Protein AF-A0A9X2HY09-F1 (afdb_monomer)

Sequence (134 aa):
MSLTPAETQYRDVQRQLLARFIQAAQQQPPFIDDDCDAESLHYLKQLESLPQLTGTEYAETGQWVVCRTIAAYAHLVPLLPRDLLWHFGGDCLHYMPDEEIDKFQRLDERLHEAIGNGQDFNYEQERAKILGLH

pLDDT: mean 95.59, std 5.34, range [58.59, 98.69]

Mean predicted aligned error: 3.05 Å

Radius of gyration: 15.89 Å; Cα contacts (8 Å, |Δi|>4): 110; chains: 1; bounding box: 38×33×44 Å

Secondary structure (DSSP, 8-state):
-PPPHHHHHHHHHHHHHHHHHHHHHHTSTTTTSTT--HHHHHHHHHHHHGGG--HHHHHHHHHHHHHHHHHH-GGGGGGS-HHHHHHH-GGGGGGS-HHHHHHHHHHHHHHHHHHHHT----HHHHHHHHHT--

Foldseek 3Di:
DDDDPLVVLLVVVLVVLLVQLLVVLCPDPPNVPPCRDPVRVVLSVLSVCLVVDDDPSNLVSLQVSLVCCVVPVVVSVVSRDLVSLVVSDDVSCVVDDPLRVVLVVVLVVVSVVCVVVVHDDDSVVSNCVSVVPD

Solvent-accessible surface area (backbone atoms only — not comparable to full-atom values): 7734 Å² total; per-residue (Å²): 136,81,77,52,75,48,59,46,47,49,52,52,52,53,51,52,53,50,52,52,34,50,58,54,50,49,71,31,86,56,64,59,44,96,79,49,49,73,68,59,52,48,53,50,53,54,58,67,44,46,89,78,46,58,73,67,61,27,43,54,52,46,28,53,46,56,46,44,38,54,76,75,36,57,85,49,45,89,62,50,61,67,65,55,32,63,71,43,25,75,79,29,45,78,78,49,55,69,77,53,49,56,41,52,50,54,52,49,52,52,51,51,52,25,62,76,69,72,46,93,56,61,52,70,62,52,48,28,64,65,72,67,62,125

InterPro domains:
  IPR048156 PA2817-like [NF041512] (8-132)
  IPR048156 PA2817-like [PF28053] (10-131)

Structure (mmCIF, N/CA/C/O backbone):
data_AF-A0A9X2HY09-F1
#
_entry.id   AF-A0A9X2HY09-F1
#
loop_
_atom_site.group_PDB
_atom_site.id
_atom_site.type_symbol
_atom_site.label_atom_id
_atom_site.label_alt_id
_atom_site.label_comp_id
_atom_site.label_asym_id
_atom_site.label_entity_id
_atom_site.label_seq_id
_atom_site.pdbx_PDB_ins_code
_atom_site.Cartn_x
_atom_site.Cartn_y
_atom_site.Cartn_z
_atom_site.occupancy
_atom_site.B_iso_or_equiv
_atom_site.auth_seq_id
_atom_site.auth_comp_id
_atom_site.auth_asym_id
_atom_site.auth_atom_id
_atom_site.pdbx_PDB_model_num
ATOM 1 N N . MET A 1 1 ? -0.135 17.718 17.380 1.00 59.22 1 MET A N 1
ATOM 2 C CA . MET A 1 1 ? -0.750 16.627 18.166 1.00 59.22 1 MET A CA 1
ATOM 3 C C . MET A 1 1 ? 0.051 15.370 17.897 1.00 59.22 1 MET A C 1
ATOM 5 O O . MET A 1 1 ? 0.424 15.157 16.750 1.00 59.22 1 MET A O 1
ATOM 9 N N . SER A 1 2 ? 0.392 14.613 18.936 1.00 79.38 2 SER A N 1
ATOM 10 C CA . SER A 1 2 ? 1.018 13.295 18.776 1.00 79.38 2 SER A CA 1
ATOM 11 C C . SER A 1 2 ? -0.052 12.279 18.391 1.00 79.38 2 SER A C 1
ATOM 13 O O . SER A 1 2 ? -1.193 12.426 18.821 1.00 79.38 2 SER A O 1
ATOM 15 N N . LEU A 1 3 ? 0.310 11.275 17.593 1.00 85.62 3 LEU A N 1
ATOM 16 C CA . LEU A 1 3 ? -0.600 10.180 17.263 1.00 85.62 3 LEU A CA 1
ATOM 17 C C . LEU A 1 3 ? -0.943 9.366 18.507 1.00 85.62 3 LEU A C 1
ATOM 19 O O . LEU A 1 3 ? -0.097 9.155 19.381 1.00 85.62 3 LEU A O 1
ATOM 23 N N . THR A 1 4 ? -2.160 8.851 18.538 1.00 91.31 4 THR A N 1
ATOM 24 C CA . THR A 1 4 ? -2.576 7.796 19.457 1.00 91.31 4 THR A CA 1
ATOM 25 C C . THR A 1 4 ? -1.849 6.476 19.149 1.00 91.31 4 THR A C 1
ATOM 27 O O . THR A 1 4 ? -1.316 6.283 18.046 1.00 91.31 4 THR A O 1
ATOM 30 N N . PRO A 1 5 ? -1.828 5.521 20.097 1.00 91.88 5 PRO A N 1
ATOM 31 C CA . PRO A 1 5 ? -1.299 4.182 19.840 1.00 91.88 5 PRO A CA 1
ATOM 32 C C . PRO A 1 5 ? -1.982 3.481 18.656 1.00 91.88 5 PRO A C 1
ATOM 34 O O . PRO A 1 5 ? -1.307 2.821 17.870 1.00 91.88 5 PRO A O 1
ATOM 37 N N . ALA A 1 6 ? -3.295 3.665 18.489 1.00 92.62 6 ALA A N 1
ATOM 38 C CA . ALA A 1 6 ? -4.065 3.063 17.403 1.00 92.62 6 ALA A CA 1
ATOM 39 C C . ALA A 1 6 ? -3.688 3.649 16.027 1.00 92.62 6 ALA A C 1
ATOM 41 O O . ALA A 1 6 ? -3.436 2.901 15.082 1.00 92.62 6 ALA A O 1
ATOM 42 N N . GLU A 1 7 ? -3.549 4.975 15.924 1.00 93.19 7 GLU A N 1
ATOM 43 C CA . GLU A 1 7 ? -3.072 5.636 14.697 1.00 93.19 7 GLU A CA 1
ATOM 44 C C . GLU A 1 7 ? -1.625 5.253 14.357 1.00 93.19 7 GLU A C 1
ATOM 46 O O . GLU A 1 7 ? -1.262 5.142 13.184 1.00 93.19 7 GLU A O 1
ATOM 51 N N . THR A 1 8 ? -0.795 5.040 15.382 1.00 94.44 8 THR A N 1
ATOM 52 C CA . THR A 1 8 ? 0.587 4.576 15.210 1.00 94.44 8 THR A CA 1
ATOM 53 C C . THR A 1 8 ? 0.608 3.162 14.629 1.00 94.44 8 THR A C 1
ATOM 55 O O . THR A 1 8 ? 1.272 2.942 13.621 1.00 94.44 8 THR A O 1
ATOM 58 N N . GLN A 1 9 ? -0.190 2.238 15.177 1.00 95.19 9 GLN A N 1
ATOM 59 C CA . GLN A 1 9 ? -0.320 0.882 14.631 1.00 95.19 9 GLN A CA 1
ATOM 60 C C . GLN A 1 9 ? -0.820 0.883 13.181 1.00 95.19 9 GLN A C 1
ATOM 62 O O . GLN A 1 9 ? -0.233 0.198 12.345 1.00 95.19 9 GLN A O 1
ATOM 67 N N . TYR A 1 10 ? -1.857 1.669 12.858 1.00 96.06 10 TYR A N 1
ATOM 68 C CA . TYR A 1 10 ? -2.336 1.813 11.478 1.00 96.06 10 TYR A CA 1
ATOM 69 C C . TYR A 1 10 ? -1.197 2.227 10.541 1.00 96.06 10 TYR A C 1
ATOM 71 O O . TYR A 1 10 ? -0.931 1.559 9.542 1.00 96.06 10 TYR A O 1
ATOM 79 N N . ARG A 1 11 ? -0.476 3.298 10.893 1.00 95.12 11 ARG A N 1
ATOM 80 C CA . ARG A 1 11 ? 0.648 3.805 10.099 1.00 95.12 11 ARG A CA 1
ATOM 81 C C . ARG A 1 11 ? 1.749 2.760 9.923 1.00 95.12 11 ARG A C 1
ATOM 83 O O . ARG A 1 11 ? 2.299 2.639 8.829 1.00 95.12 11 ARG A O 1
ATOM 90 N N . ASP A 1 12 ? 2.087 2.035 10.981 1.00 96.62 12 ASP A N 1
ATOM 91 C CA . ASP A 1 12 ? 3.149 1.034 10.943 1.00 96.62 12 ASP A CA 1
ATOM 92 C C . ASP A 1 12 ? 2.775 -0.149 10.047 1.00 96.62 12 ASP A C 1
ATOM 94 O O . ASP A 1 12 ? 3.620 -0.610 9.278 1.00 96.62 12 ASP A O 1
ATOM 98 N N . VAL A 1 13 ? 1.508 -0.575 10.045 1.00 97.38 13 VAL A N 1
ATOM 99 C CA . VAL A 1 13 ? 1.017 -1.593 9.104 1.00 97.38 13 VAL A CA 1
ATOM 100 C C . VAL A 1 13 ? 1.154 -1.121 7.659 1.00 97.38 13 VAL A C 1
ATOM 102 O O . VAL A 1 13 ? 1.717 -1.847 6.840 1.00 97.38 13 VAL A O 1
ATOM 105 N N . GLN A 1 14 ? 0.727 0.104 7.337 1.00 97.69 14 GLN A N 1
ATOM 106 C CA . GLN A 1 14 ? 0.836 0.615 5.963 1.00 97.69 14 GLN A CA 1
ATOM 107 C C . GLN A 1 14 ? 2.291 0.716 5.494 1.00 97.69 14 GLN A C 1
ATOM 109 O O . GLN A 1 14 ? 2.615 0.322 4.374 1.00 97.69 14 GLN A O 1
ATOM 114 N 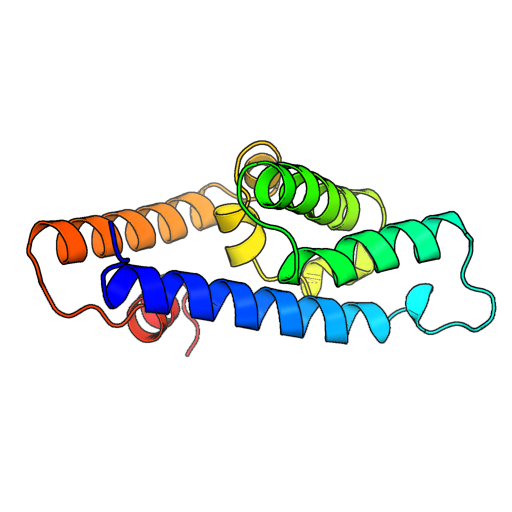N . ARG A 1 15 ? 3.203 1.143 6.375 1.00 97.56 15 ARG A N 1
ATOM 115 C CA . ARG A 1 15 ? 4.646 1.159 6.088 1.00 97.56 15 ARG A CA 1
ATOM 116 C C . ARG A 1 15 ? 5.209 -0.234 5.830 1.00 97.56 15 ARG A C 1
ATOM 118 O O . ARG A 1 15 ? 6.003 -0.402 4.907 1.00 97.56 15 ARG A O 1
ATOM 125 N N . GLN A 1 16 ? 4.810 -1.228 6.620 1.00 98.25 16 GLN A N 1
ATOM 126 C CA . GLN A 1 16 ? 5.246 -2.610 6.416 1.00 98.25 16 GLN A CA 1
ATOM 127 C C . GLN A 1 16 ? 4.729 -3.177 5.089 1.00 98.25 16 GLN A C 1
ATOM 129 O O . GLN A 1 16 ? 5.483 -3.837 4.374 1.00 98.25 16 GLN A O 1
ATOM 134 N N . LEU A 1 17 ? 3.467 -2.915 4.744 1.00 98.38 17 LEU A N 1
ATOM 135 C CA . LEU A 1 17 ? 2.870 -3.346 3.478 1.00 98.38 17 LEU A CA 1
ATOM 136 C C . LEU A 1 17 ? 3.558 -2.690 2.279 1.00 98.38 17 LEU A C 1
ATOM 138 O O . LEU A 1 17 ? 3.919 -3.389 1.334 1.00 98.38 17 LEU A O 1
ATOM 142 N N . LEU A 1 18 ? 3.819 -1.383 2.355 1.00 98.62 18 LEU A N 1
ATOM 143 C CA . LEU A 1 18 ? 4.571 -0.654 1.338 1.00 98.62 18 LEU A CA 1
ATOM 144 C C . LEU A 1 18 ? 5.987 -1.222 1.168 1.00 98.62 18 LEU A C 1
ATOM 146 O O . LEU A 1 18 ? 6.392 -1.517 0.049 1.00 98.62 18 LEU A O 1
ATOM 150 N N . ALA A 1 19 ? 6.722 -1.443 2.261 1.00 98.56 19 ALA A N 1
ATOM 151 C CA . ALA A 1 19 ? 8.074 -2.001 2.203 1.00 98.56 19 ALA A CA 1
ATOM 152 C C . ALA A 1 19 ? 8.105 -3.401 1.566 1.00 98.56 19 ALA A C 1
ATOM 154 O O . ALA A 1 19 ? 8.968 -3.683 0.735 1.00 98.56 19 ALA A O 1
ATOM 155 N N . ARG A 1 20 ? 7.144 -4.268 1.914 1.00 98.56 20 ARG A N 1
ATOM 156 C CA . ARG A 1 20 ? 7.007 -5.599 1.300 1.00 98.56 20 ARG A CA 1
ATOM 157 C C . ARG A 1 20 ? 6.676 -5.505 -0.185 1.00 98.56 20 ARG A C 1
ATOM 159 O O . ARG A 1 20 ? 7.236 -6.262 -0.971 1.00 98.56 20 ARG A O 1
ATOM 166 N N . PHE A 1 21 ? 5.799 -4.581 -0.570 1.00 98.69 21 PHE A N 1
ATOM 167 C CA . PHE A 1 21 ? 5.449 -4.370 -1.970 1.00 98.69 21 PHE A CA 1
ATOM 168 C C . PHE A 1 21 ? 6.646 -3.868 -2.790 1.00 98.69 21 PHE A C 1
ATOM 170 O O . PHE A 1 21 ? 6.907 -4.419 -3.855 1.00 98.69 21 PHE A O 1
ATOM 177 N N . ILE A 1 22 ? 7.419 -2.905 -2.270 1.00 98.62 22 ILE A N 1
ATOM 178 C CA . ILE A 1 22 ? 8.663 -2.425 -2.899 1.00 98.62 22 ILE A CA 1
ATOM 179 C C . ILE A 1 22 ? 9.617 -3.600 -3.144 1.00 98.62 22 ILE A C 1
ATOM 181 O O . ILE A 1 22 ? 10.058 -3.812 -4.272 1.00 98.62 22 ILE A O 1
ATOM 185 N N . GLN A 1 23 ? 9.886 -4.403 -2.109 1.00 98.56 23 GLN A N 1
ATOM 186 C CA . GLN A 1 23 ? 10.766 -5.570 -2.220 1.00 98.56 23 GLN A CA 1
ATOM 187 C C . GLN A 1 23 ? 10.256 -6.581 -3.248 1.00 98.56 23 GLN A C 1
ATOM 189 O O . GLN A 1 23 ? 11.039 -7.103 -4.033 1.00 98.56 23 GLN A O 1
ATOM 194 N N . ALA A 1 24 ? 8.951 -6.856 -3.264 1.00 98.38 24 ALA A N 1
ATOM 195 C CA . ALA A 1 24 ? 8.363 -7.780 -4.224 1.00 98.38 24 ALA A CA 1
ATOM 196 C C . ALA A 1 24 ? 8.483 -7.251 -5.661 1.00 98.38 24 ALA A C 1
ATOM 198 O O . ALA A 1 24 ? 8.885 -8.005 -6.544 1.00 98.38 24 ALA A O 1
ATOM 199 N N . ALA A 1 25 ? 8.201 -5.964 -5.886 1.00 98.19 25 ALA A N 1
ATOM 200 C CA . ALA A 1 25 ? 8.294 -5.324 -7.195 1.00 98.19 25 ALA A CA 1
ATOM 201 C C . ALA A 1 25 ? 9.725 -5.342 -7.751 1.00 98.19 25 ALA A C 1
ATOM 203 O O . ALA A 1 25 ? 9.911 -5.684 -8.914 1.00 98.19 25 ALA A O 1
ATOM 204 N N . GLN A 1 26 ? 10.737 -5.079 -6.916 1.00 98.00 26 GLN A N 1
ATOM 205 C CA . GLN A 1 26 ? 12.155 -5.161 -7.301 1.00 98.00 26 GLN A CA 1
ATOM 206 C C . GLN A 1 26 ? 12.566 -6.543 -7.836 1.00 98.00 26 GLN A C 1
ATOM 208 O O . GLN A 1 26 ? 13.550 -6.652 -8.558 1.00 98.00 26 GLN A O 1
ATOM 213 N N . GLN A 1 27 ? 11.846 -7.605 -7.463 1.00 97.88 27 GLN A N 1
ATOM 214 C CA . GLN A 1 27 ? 12.131 -8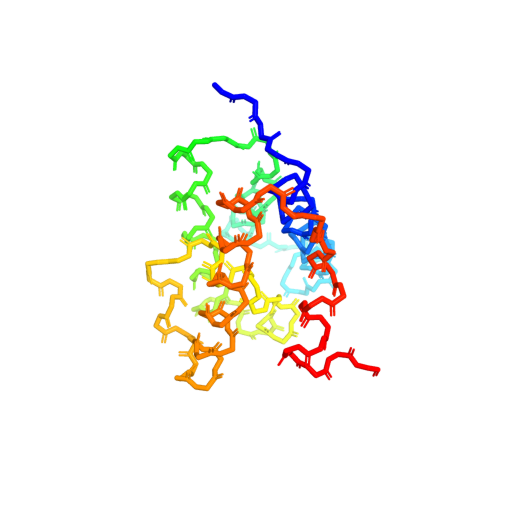.976 -7.892 1.00 97.88 27 GLN A CA 1
ATOM 215 C C . GLN A 1 27 ? 11.319 -9.412 -9.122 1.00 97.88 27 GLN A C 1
ATOM 217 O O . GLN A 1 27 ? 11.346 -10.589 -9.479 1.00 97.88 27 GLN A O 1
ATOM 222 N N . GLN A 1 28 ? 10.560 -8.509 -9.748 1.00 97.75 28 GLN A N 1
ATOM 223 C CA . GLN A 1 28 ? 9.769 -8.804 -10.944 1.00 97.75 28 GLN A CA 1
ATOM 224 C C . GLN A 1 28 ? 10.367 -8.119 -12.178 1.00 97.75 28 GLN A C 1
ATOM 226 O O . GLN A 1 28 ? 10.836 -6.987 -12.071 1.00 97.75 28 GLN A O 1
ATOM 231 N N . PRO A 1 29 ? 10.313 -8.745 -13.365 1.00 95.06 29 PRO A N 1
ATOM 232 C CA . PRO A 1 29 ? 10.562 -8.052 -14.626 1.00 95.06 29 PRO A CA 1
ATOM 233 C C . PRO A 1 29 ? 9.604 -6.863 -14.813 1.00 95.06 29 PRO A C 1
ATOM 235 O O . PRO A 1 29 ? 8.430 -6.986 -14.464 1.00 95.06 29 PRO A O 1
ATOM 238 N N . PRO A 1 30 ? 10.045 -5.732 -15.387 1.00 96.12 30 PRO A N 1
ATOM 239 C CA . PRO A 1 30 ? 11.394 -5.490 -15.909 1.00 96.12 30 PRO A CA 1
ATOM 240 C C . PRO A 1 30 ? 12.409 -5.041 -14.837 1.00 96.12 30 PRO A C 1
ATOM 242 O O . PRO A 1 30 ? 13.565 -4.800 -15.144 1.00 96.12 30 PRO A O 1
ATOM 245 N N . PHE A 1 31 ? 12.009 -4.883 -13.574 1.00 96.94 31 PHE A N 1
ATOM 246 C CA . PHE A 1 31 ? 12.817 -4.240 -12.525 1.00 96.94 31 PHE A CA 1
ATOM 247 C C . PHE A 1 31 ? 14.044 -5.031 -12.077 1.00 96.94 31 PHE A C 1
ATOM 249 O O . PHE A 1 31 ? 15.012 -4.434 -11.611 1.00 96.94 31 PHE A O 1
ATOM 256 N N . ILE A 1 32 ? 13.991 -6.356 -12.200 1.00 96.75 32 ILE A N 1
ATOM 257 C CA . ILE A 1 32 ? 15.116 -7.241 -11.889 1.00 96.75 32 ILE A CA 1
ATOM 258 C C . ILE A 1 32 ? 16.123 -7.343 -13.046 1.00 96.75 32 ILE A C 1
ATOM 260 O O . ILE A 1 32 ? 17.243 -7.806 -12.837 1.00 96.75 32 ILE A O 1
ATOM 264 N N . ASP A 1 33 ? 15.735 -6.929 -14.254 1.00 95.69 33 ASP A N 1
ATOM 265 C CA . ASP A 1 33 ? 16.528 -7.131 -15.462 1.00 95.69 33 ASP A CA 1
ATOM 266 C C . ASP A 1 33 ? 17.596 -6.035 -15.621 1.00 95.69 33 ASP A C 1
ATOM 268 O O . ASP A 1 33 ? 17.346 -4.849 -15.385 1.00 95.69 33 ASP A O 1
ATOM 272 N N . ASP A 1 34 ? 18.797 -6.419 -16.064 1.00 91.75 34 ASP A N 1
ATOM 273 C CA . ASP A 1 34 ? 19.924 -5.491 -16.262 1.00 91.75 34 ASP A CA 1
ATOM 274 C C . ASP A 1 34 ? 19.652 -4.444 -17.363 1.00 91.75 34 ASP A C 1
ATOM 276 O O . ASP A 1 34 ? 20.256 -3.367 -17.366 1.00 91.75 34 ASP A O 1
ATOM 280 N N . ASP A 1 35 ? 18.754 -4.746 -18.305 1.00 94.19 35 ASP A N 1
ATOM 281 C CA . ASP A 1 35 ? 18.344 -3.884 -19.417 1.00 94.19 35 ASP A CA 1
ATOM 282 C C . ASP A 1 35 ? 16.983 -3.200 -19.196 1.00 94.19 35 ASP A C 1
ATOM 284 O O . ASP A 1 35 ? 16.358 -2.736 -20.154 1.00 94.19 35 ASP A O 1
ATOM 288 N N . CYS A 1 36 ? 16.553 -3.077 -17.933 1.00 96.06 36 CYS A N 1
ATOM 289 C CA . CYS A 1 36 ? 15.356 -2.337 -17.538 1.00 96.06 36 CYS A CA 1
ATOM 290 C C . CYS A 1 36 ? 15.320 -0.931 -18.161 1.00 96.06 36 CYS A C 1
ATOM 292 O O . CYS A 1 36 ? 16.267 -0.141 -18.060 1.00 96.06 36 CYS A O 1
ATOM 294 N N . ASP A 1 37 ? 14.204 -0.606 -18.811 1.00 97.06 37 ASP A N 1
ATOM 295 C CA . ASP A 1 37 ? 14.058 0.643 -19.542 1.00 97.06 37 ASP A CA 1
ATOM 296 C C . ASP A 1 37 ? 13.969 1.865 -18.604 1.00 97.06 37 ASP A C 1
ATOM 298 O O . ASP A 1 37 ? 13.642 1.782 -17.417 1.00 97.06 37 ASP A O 1
ATOM 302 N N . ALA A 1 38 ? 14.254 3.049 -19.149 1.00 97.12 38 ALA A N 1
ATOM 303 C CA . ALA A 1 38 ? 14.315 4.279 -18.364 1.00 97.12 38 ALA A CA 1
ATOM 304 C C . ALA A 1 38 ? 12.974 4.661 -17.707 1.00 97.12 38 ALA A C 1
ATOM 306 O O . ALA A 1 38 ? 12.977 5.297 -16.648 1.00 97.12 38 ALA A O 1
ATOM 307 N N . GLU A 1 39 ? 11.842 4.302 -18.316 1.00 97.06 39 GLU A N 1
ATOM 308 C CA . GLU A 1 39 ? 10.511 4.593 -17.787 1.00 97.06 39 GLU A CA 1
ATOM 309 C C . GLU A 1 39 ? 10.206 3.700 -16.577 1.00 97.06 39 GLU A C 1
ATOM 311 O O . GLU A 1 39 ? 9.783 4.208 -15.529 1.00 97.06 39 GLU A O 1
ATOM 316 N N . SER A 1 40 ? 10.511 2.408 -16.686 1.00 97.50 40 SER A N 1
ATOM 317 C CA . SER A 1 40 ? 10.415 1.431 -15.599 1.00 97.50 40 SER A CA 1
ATOM 318 C C . SER A 1 40 ? 11.342 1.771 -14.434 1.00 97.50 40 SER A C 1
ATOM 320 O O . SER A 1 40 ? 10.900 1.818 -13.282 1.00 97.50 40 SER A O 1
ATOM 322 N N . LEU A 1 41 ? 12.597 2.135 -14.711 1.00 97.06 41 LEU A N 1
ATOM 323 C CA . LEU A 1 41 ? 13.536 2.605 -13.687 1.00 97.06 41 LEU A CA 1
ATOM 324 C C . LEU A 1 41 ? 13.054 3.886 -12.994 1.00 97.06 41 LEU A C 1
ATOM 326 O O . LEU A 1 41 ? 13.272 4.064 -11.794 1.00 97.06 41 LEU A O 1
ATOM 330 N N . HIS A 1 42 ? 12.415 4.802 -13.725 1.00 97.44 42 HIS A N 1
ATOM 331 C CA . HIS A 1 42 ? 11.854 6.011 -13.128 1.00 97.44 42 HIS A CA 1
ATOM 332 C C . HIS A 1 42 ? 10.671 5.691 -12.209 1.00 97.44 42 HIS A C 1
ATOM 334 O O . HIS A 1 42 ? 10.618 6.211 -11.095 1.00 97.44 42 HIS A O 1
ATOM 340 N N . TYR A 1 43 ? 9.756 4.818 -12.639 1.00 98.12 43 TYR A N 1
ATOM 341 C CA . TYR A 1 43 ? 8.666 4.341 -11.787 1.00 98.12 43 TYR A CA 1
ATOM 342 C C . TYR A 1 43 ? 9.197 3.671 -10.513 1.00 98.12 43 TYR A C 1
ATOM 344 O O . TYR A 1 43 ? 8.760 4.033 -9.421 1.00 98.12 43 TYR A O 1
ATOM 352 N N . LEU A 1 44 ? 10.173 2.763 -10.633 1.00 98.06 44 LEU A N 1
ATOM 353 C CA . LEU A 1 44 ? 10.738 2.068 -9.477 1.00 98.06 44 LEU A CA 1
ATOM 354 C C . LEU A 1 44 ? 11.345 3.058 -8.476 1.00 98.06 44 LEU A C 1
ATOM 356 O O . LEU A 1 44 ? 11.062 2.971 -7.287 1.00 98.06 44 LEU A O 1
ATOM 360 N N . LYS A 1 45 ? 12.084 4.067 -8.953 1.00 98.06 45 LYS A N 1
ATOM 361 C CA . LYS A 1 45 ? 12.635 5.126 -8.090 1.00 98.06 45 LYS A CA 1
ATOM 362 C C . LYS A 1 45 ? 11.558 5.922 -7.349 1.00 98.06 45 LYS A C 1
ATOM 364 O O . LYS A 1 45 ? 11.790 6.323 -6.213 1.00 98.06 45 LYS A O 1
ATOM 369 N N . GLN A 1 46 ? 10.408 6.180 -7.976 1.00 98.19 46 GLN A N 1
ATOM 370 C CA . GLN A 1 46 ? 9.278 6.846 -7.312 1.00 98.19 46 GLN A CA 1
ATOM 371 C C . GLN A 1 46 ? 8.641 5.938 -6.256 1.00 98.19 46 GLN A C 1
ATOM 373 O O . GLN A 1 46 ? 8.338 6.386 -5.157 1.00 98.19 46 GLN A O 1
ATOM 378 N N . LEU A 1 47 ? 8.483 4.649 -6.556 1.00 98.44 47 LEU A N 1
ATOM 379 C CA . LEU A 1 47 ? 7.989 3.662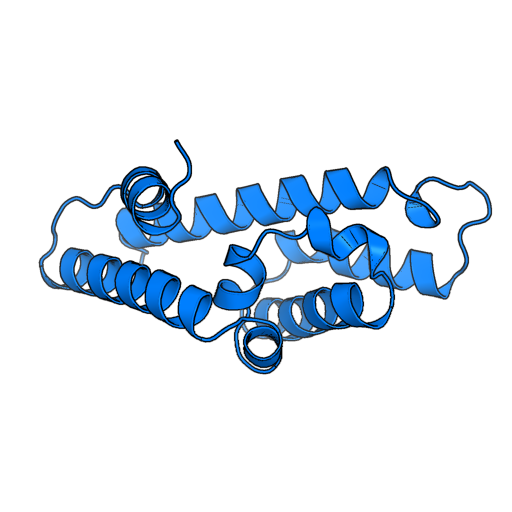 -5.598 1.00 98.44 47 LEU A CA 1
ATOM 380 C C . LEU A 1 47 ? 8.930 3.534 -4.380 1.00 98.44 47 LEU A C 1
ATOM 382 O O . LEU A 1 47 ? 8.473 3.532 -3.238 1.00 98.44 47 LEU A O 1
ATOM 386 N N . GLU A 1 48 ? 10.242 3.497 -4.607 1.00 98.31 48 GLU A N 1
ATOM 387 C CA . GLU A 1 48 ? 11.273 3.404 -3.564 1.00 98.31 48 GLU A CA 1
ATOM 388 C C . GLU A 1 48 ? 11.429 4.676 -2.723 1.00 98.31 48 GLU A C 1
ATOM 390 O O . GLU A 1 48 ? 11.906 4.602 -1.588 1.00 98.31 48 GLU A O 1
ATOM 395 N N . SER A 1 49 ? 11.047 5.845 -3.247 1.00 98.12 49 SER A N 1
ATOM 396 C CA . SER A 1 49 ? 11.152 7.107 -2.509 1.00 98.12 49 SER A CA 1
ATOM 397 C C . SER A 1 49 ? 10.025 7.293 -1.494 1.00 98.12 49 SER A C 1
ATOM 399 O O . SER A 1 49 ? 10.235 7.989 -0.498 1.00 98.12 49 SER A O 1
ATOM 401 N N . LEU A 1 50 ? 8.868 6.643 -1.692 1.00 98.25 50 LEU A N 1
ATOM 402 C CA . LEU A 1 50 ? 7.667 6.809 -0.864 1.00 98.25 50 LEU A CA 1
ATOM 403 C C . LEU A 1 50 ? 7.922 6.760 0.654 1.00 98.25 50 LEU A C 1
ATOM 405 O O . LEU A 1 50 ? 7.398 7.632 1.345 1.00 98.25 50 LEU A O 1
ATOM 409 N N . PRO A 1 51 ? 8.732 5.834 1.214 1.00 97.50 51 PRO A N 1
ATOM 410 C CA . PRO A 1 51 ? 8.985 5.792 2.657 1.00 97.50 51 PRO A CA 1
ATOM 411 C C . PRO A 1 51 ? 9.632 7.063 3.234 1.00 97.50 51 PRO A C 1
ATOM 413 O O . PRO A 1 51 ? 9.541 7.288 4.442 1.00 97.50 51 PRO A O 1
ATOM 416 N N . GLN A 1 52 ? 10.278 7.873 2.390 1.00 97.19 52 GLN A N 1
ATOM 417 C CA . GLN A 1 52 ? 10.970 9.108 2.770 1.00 97.19 52 GLN A CA 1
ATOM 418 C C . GLN A 1 52 ? 10.105 10.360 2.605 1.00 97.19 52 GLN A C 1
ATOM 420 O O . GLN A 1 52 ? 10.463 11.424 3.114 1.00 97.19 52 GLN A O 1
ATOM 425 N N . LEU A 1 53 ? 8.980 10.249 1.900 1.00 97.44 53 LEU A N 1
ATOM 426 C CA . LEU A 1 53 ? 8.066 11.360 1.670 1.00 97.44 53 LEU A CA 1
ATOM 427 C C . LEU A 1 53 ? 7.138 11.55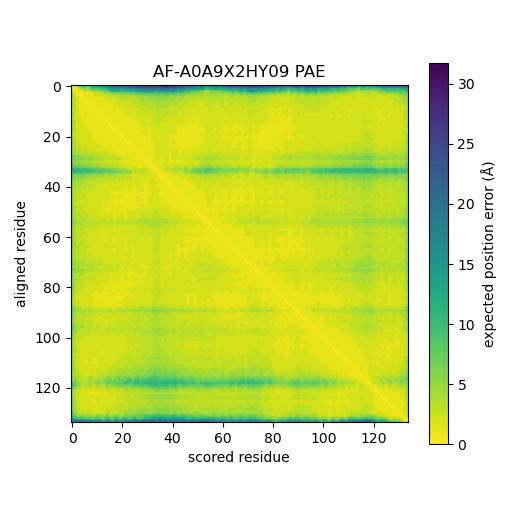0 2.874 1.00 97.44 53 LEU A C 1
ATOM 429 O O . LEU A 1 53 ? 6.866 10.628 3.645 1.00 97.44 53 LEU A O 1
ATOM 433 N N . THR A 1 54 ? 6.618 12.767 3.037 1.00 95.25 54 THR A N 1
ATOM 434 C CA . THR A 1 54 ? 5.628 13.081 4.078 1.00 95.25 54 THR A CA 1
ATOM 435 C C . THR A 1 54 ? 4.568 14.052 3.560 1.00 95.25 54 THR A C 1
ATOM 437 O O . THR A 1 54 ? 4.743 14.688 2.523 1.00 95.25 54 THR A O 1
ATOM 440 N N . GLY A 1 55 ? 3.452 14.175 4.285 1.00 95.06 55 GLY A N 1
ATOM 441 C CA . GLY A 1 55 ? 2.404 15.151 3.977 1.00 95.06 55 GLY A CA 1
ATOM 442 C C . GLY A 1 55 ? 1.798 14.972 2.582 1.00 95.06 55 GLY A C 1
ATOM 443 O O . GLY A 1 55 ? 1.556 13.848 2.146 1.00 95.06 55 GLY A O 1
ATOM 444 N N . THR A 1 56 ? 1.545 16.090 1.899 1.00 96.31 56 THR A N 1
ATOM 445 C CA . THR A 1 56 ? 0.912 16.113 0.572 1.00 96.31 56 THR A CA 1
ATOM 446 C C . THR A 1 56 ? 1.731 15.370 -0.478 1.00 96.31 56 THR A C 1
ATOM 448 O O . THR A 1 56 ? 1.166 14.607 -1.249 1.00 96.31 56 THR A O 1
ATOM 451 N N . GLU A 1 57 ? 3.058 15.513 -0.461 1.00 97.44 57 GLU A N 1
ATOM 452 C CA . GLU A 1 57 ? 3.938 14.856 -1.433 1.00 97.44 57 GLU A CA 1
ATOM 453 C C . GLU A 1 57 ? 3.854 13.327 -1.336 1.00 97.44 57 GLU A C 1
ATOM 455 O O . GLU A 1 57 ? 3.787 12.642 -2.355 1.00 97.44 57 GLU A O 1
ATOM 460 N N . TYR A 1 58 ? 3.785 12.785 -0.116 1.00 97.56 58 TYR A N 1
ATOM 461 C CA . TYR A 1 58 ? 3.553 11.356 0.104 1.00 97.56 58 TYR A CA 1
ATOM 462 C C . TYR A 1 58 ? 2.189 10.902 -0.430 1.00 97.56 58 TYR A C 1
ATOM 464 O O . TYR A 1 58 ? 2.104 9.859 -1.074 1.00 97.56 58 TYR A O 1
ATOM 472 N N . ALA A 1 59 ? 1.133 11.683 -0.185 1.00 96.75 59 ALA A N 1
ATOM 473 C CA . ALA A 1 59 ? -0.215 11.344 -0.632 1.00 96.75 59 ALA A CA 1
ATOM 474 C C . ALA A 1 59 ? -0.330 11.352 -2.167 1.00 96.75 59 ALA A C 1
ATOM 476 O O . ALA A 1 59 ? -0.785 10.370 -2.752 1.00 96.75 59 ALA A O 1
ATOM 477 N N . GLU A 1 60 ? 0.134 12.421 -2.817 1.00 97.12 60 GLU A N 1
ATOM 478 C CA . GLU A 1 60 ? 0.074 12.583 -4.275 1.00 97.12 60 GLU A CA 1
ATOM 479 C C . GLU A 1 60 ? 0.970 11.567 -4.995 1.00 97.12 60 GLU A C 1
ATOM 481 O O . GLU A 1 60 ? 0.521 10.884 -5.918 1.00 97.12 60 GLU A O 1
ATOM 486 N N . THR A 1 61 ? 2.219 11.407 -4.541 1.00 98.00 61 THR A N 1
ATOM 487 C CA . THR A 1 61 ? 3.153 10.445 -5.147 1.00 98.00 61 THR A CA 1
ATOM 488 C C . THR A 1 61 ? 2.665 9.017 -4.938 1.00 98.00 61 THR A C 1
ATOM 490 O O . THR A 1 61 ? 2.711 8.212 -5.864 1.00 98.00 61 THR A O 1
ATOM 493 N N . GLY A 1 62 ? 2.156 8.693 -3.749 1.00 98.12 62 GLY A N 1
ATOM 494 C CA . GLY A 1 62 ? 1.638 7.364 -3.441 1.00 98.12 62 GLY A CA 1
ATOM 495 C C . GLY A 1 62 ? 0.435 6.991 -4.294 1.00 98.12 62 GLY A C 1
ATOM 496 O O . GLY A 1 62 ? 0.431 5.922 -4.904 1.00 98.12 62 GLY A O 1
ATOM 497 N N . GLN A 1 63 ? -0.537 7.897 -4.422 1.00 98.12 63 GLN A N 1
ATOM 498 C CA . GLN A 1 63 ? -1.684 7.699 -5.305 1.00 98.12 63 GLN A CA 1
ATOM 499 C C . GLN A 1 63 ? -1.245 7.493 -6.758 1.00 98.12 63 GLN A C 1
ATOM 501 O O . GLN A 1 63 ? -1.693 6.545 -7.409 1.00 98.12 63 GLN A O 1
ATOM 506 N N . TRP A 1 64 ? -0.338 8.336 -7.259 1.00 97.69 64 TRP A N 1
ATOM 507 C CA . TRP A 1 64 ? 0.173 8.212 -8.621 1.00 97.69 64 TRP A CA 1
ATOM 508 C C . TRP A 1 64 ? 0.906 6.884 -8.848 1.00 97.69 64 TRP A C 1
ATOM 510 O O . TRP A 1 64 ? 0.610 6.187 -9.821 1.00 97.69 64 TRP A O 1
ATOM 520 N N . VAL A 1 65 ? 1.816 6.498 -7.945 1.00 97.88 65 VAL A N 1
ATOM 521 C CA . VAL A 1 65 ? 2.573 5.239 -8.040 1.00 97.88 65 VAL A CA 1
ATOM 522 C C . VAL A 1 65 ? 1.611 4.058 -8.044 1.00 97.88 65 VAL A C 1
ATOM 524 O O . VAL A 1 65 ? 1.694 3.220 -8.937 1.00 97.88 65 VAL A O 1
ATOM 527 N N . VAL A 1 66 ? 0.668 4.005 -7.102 1.00 98.06 66 VAL A N 1
ATOM 528 C CA . VAL A 1 66 ? -0.259 2.876 -6.961 1.00 98.06 66 VAL A CA 1
ATOM 529 C C . VAL A 1 66 ? -1.210 2.758 -8.155 1.00 98.06 66 VAL A C 1
ATOM 531 O O . VAL A 1 66 ? -1.412 1.654 -8.665 1.00 98.06 66 VAL A O 1
ATOM 534 N N . CYS A 1 67 ? -1.742 3.869 -8.670 1.00 97.75 67 CYS A N 1
ATOM 535 C CA . CYS A 1 67 ? -2.552 3.843 -9.892 1.00 97.75 67 CYS A CA 1
ATOM 536 C C . CYS A 1 67 ? -1.725 3.386 -11.103 1.00 97.75 67 CYS A C 1
ATOM 538 O O . CYS A 1 67 ? -2.193 2.584 -11.916 1.00 97.75 67 CYS A O 1
ATOM 540 N N . ARG A 1 68 ? -0.472 3.847 -11.210 1.00 97.44 68 ARG A N 1
ATOM 541 C CA . ARG A 1 68 ? 0.434 3.440 -12.289 1.00 97.44 68 ARG A CA 1
ATOM 542 C C . ARG A 1 68 ? 0.814 1.964 -12.206 1.00 97.44 68 ARG A C 1
ATOM 544 O O . ARG A 1 68 ? 0.896 1.331 -13.256 1.00 97.44 68 ARG A O 1
ATOM 551 N N . THR A 1 69 ? 0.977 1.398 -11.008 1.00 98.12 69 THR A N 1
ATOM 552 C CA . THR A 1 69 ? 1.147 -0.052 -10.811 1.00 98.12 69 THR A CA 1
ATOM 553 C C . THR A 1 69 ? 0.061 -0.823 -11.549 1.00 98.12 69 THR A C 1
ATOM 555 O O . THR A 1 69 ? 0.357 -1.739 -12.308 1.00 98.12 69 THR A O 1
ATOM 558 N N . ILE A 1 70 ? -1.199 -0.427 -11.367 1.00 97.25 70 ILE A N 1
ATOM 559 C CA . ILE A 1 70 ? -2.343 -1.127 -11.957 1.00 97.25 70 ILE A CA 1
ATOM 560 C C . ILE A 1 70 ? -2.399 -0.922 -13.473 1.00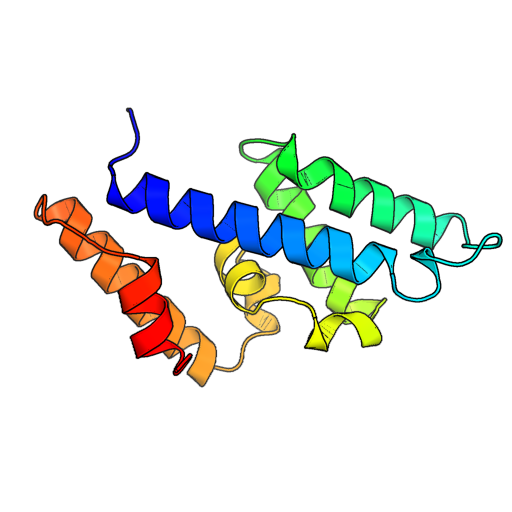 97.25 70 ILE A C 1
ATOM 562 O O . ILE A 1 70 ? -2.624 -1.879 -14.212 1.00 97.25 70 ILE A O 1
ATOM 566 N N . ALA A 1 71 ? -2.171 0.307 -13.939 1.00 96.81 71 ALA A N 1
ATOM 567 C CA . ALA A 1 71 ? -2.302 0.656 -15.351 1.00 96.81 71 ALA A CA 1
ATOM 568 C C . ALA A 1 71 ? -1.153 0.133 -16.233 1.00 96.81 71 ALA A C 1
ATOM 570 O O . ALA A 1 71 ? -1.392 -0.255 -17.374 1.00 96.81 71 ALA A O 1
ATOM 571 N N . ALA A 1 72 ? 0.084 0.142 -15.727 1.00 96.56 72 ALA A N 1
ATOM 572 C CA . ALA A 1 72 ? 1.289 -0.139 -16.514 1.00 96.56 72 ALA A CA 1
ATOM 573 C C . ALA A 1 72 ? 1.998 -1.444 -16.119 1.00 96.56 72 ALA A C 1
ATOM 575 O O . ALA A 1 72 ? 2.690 -2.037 -16.944 1.00 96.56 72 ALA A O 1
ATOM 576 N N . TYR A 1 73 ? 1.800 -1.934 -14.892 1.00 97.56 73 TYR A N 1
ATOM 577 C CA . TYR A 1 73 ? 2.497 -3.107 -14.359 1.00 97.56 73 TYR A CA 1
ATOM 578 C C . TYR A 1 73 ? 1.501 -4.128 -13.805 1.00 97.56 73 TYR A C 1
ATOM 580 O O . TYR A 1 73 ? 1.584 -4.546 -12.654 1.00 97.56 73 TYR A O 1
ATOM 588 N N . ALA A 1 74 ? 0.550 -4.562 -14.641 1.00 95.69 74 ALA A N 1
ATOM 589 C CA . ALA A 1 74 ? -0.545 -5.456 -14.244 1.00 95.69 74 ALA A CA 1
ATOM 590 C C . ALA A 1 74 ? -0.083 -6.751 -13.535 1.00 95.69 74 ALA A C 1
ATOM 592 O O . ALA A 1 74 ? -0.794 -7.287 -12.689 1.00 95.69 74 ALA A O 1
ATOM 593 N N . HIS A 1 75 ? 1.126 -7.235 -13.835 1.00 95.69 75 HIS A N 1
ATOM 594 C CA . HIS A 1 75 ? 1.736 -8.393 -13.175 1.00 95.69 75 HIS A CA 1
ATOM 595 C C . HIS A 1 75 ? 2.093 -8.143 -11.694 1.00 95.69 75 HIS A C 1
ATOM 597 O O . HIS A 1 75 ? 2.187 -9.097 -10.928 1.00 95.69 75 HIS A O 1
ATOM 603 N N . LEU A 1 76 ? 2.245 -6.882 -11.270 1.00 97.94 76 LEU A N 1
ATOM 604 C CA . LEU A 1 76 ? 2.435 -6.493 -9.869 1.00 97.94 76 LEU A CA 1
ATOM 605 C C . LEU A 1 76 ? 1.123 -6.416 -9.084 1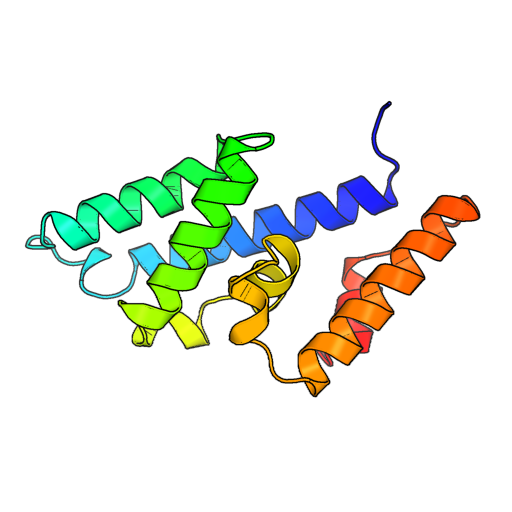.00 97.94 76 LEU A C 1
ATOM 607 O O . LEU A 1 76 ? 1.157 -6.426 -7.856 1.00 97.94 76 LEU A O 1
ATOM 611 N N . VAL A 1 77 ? -0.035 -6.344 -9.749 1.00 96.94 77 VAL A N 1
ATOM 612 C CA . VAL A 1 77 ? -1.340 -6.174 -9.082 1.00 96.94 77 VAL A CA 1
ATOM 613 C C . VAL A 1 77 ? -1.636 -7.276 -8.055 1.00 96.94 77 VAL A C 1
ATOM 615 O O . VAL A 1 77 ? -2.086 -6.934 -6.965 1.00 96.94 77 VAL A O 1
ATOM 618 N N . PRO A 1 78 ? -1.344 -8.568 -8.303 1.00 96.75 78 PRO A N 1
ATOM 619 C CA . PRO A 1 78 ? -1.506 -9.608 -7.283 1.00 96.75 78 PRO A CA 1
ATOM 620 C C . PRO A 1 78 ? -0.588 -9.445 -6.060 1.00 96.75 78 PRO A C 1
ATOM 622 O O . PRO A 1 78 ? -0.873 -10.009 -5.007 1.00 96.75 78 PRO A O 1
ATOM 625 N N . LEU A 1 79 ? 0.518 -8.707 -6.197 1.00 97.69 79 LEU A N 1
ATOM 626 C CA . LEU A 1 79 ? 1.481 -8.436 -5.125 1.00 97.69 79 LEU A CA 1
ATOM 627 C C . LEU A 1 79 ? 1.141 -7.156 -4.351 1.00 97.69 79 LEU A C 1
ATOM 629 O O . LEU A 1 79 ? 1.641 -6.970 -3.243 1.00 97.69 79 LEU A O 1
ATOM 633 N N . LEU A 1 80 ? 0.318 -6.277 -4.930 1.00 97.94 80 LEU A N 1
ATOM 634 C CA . LEU A 1 80 ? -0.089 -5.000 -4.356 1.00 97.94 80 LEU A CA 1
ATOM 635 C C . LEU A 1 80 ? -1.118 -5.219 -3.231 1.00 97.94 80 LEU A C 1
ATOM 637 O O . LEU A 1 80 ? -2.244 -5.646 -3.504 1.00 97.94 80 LEU A O 1
ATOM 641 N N . PRO A 1 81 ? -0.793 -4.898 -1.964 1.00 97.19 81 PRO A N 1
ATOM 642 C CA . PRO A 1 81 ? -1.754 -5.008 -0.873 1.00 97.19 81 PRO A CA 1
ATOM 643 C C . PRO A 1 81 ? -2.931 -4.049 -1.079 1.00 97.19 81 PRO A C 1
ATOM 645 O O . PRO A 1 81 ? -2.729 -2.851 -1.276 1.00 97.19 81 PRO A O 1
ATOM 648 N N . ARG A 1 82 ? -4.165 -4.560 -0.972 1.00 96.88 82 ARG A N 1
ATOM 649 C CA . ARG A 1 82 ? -5.396 -3.755 -1.106 1.00 96.88 82 ARG A CA 1
ATOM 650 C C . ARG A 1 82 ? -5.468 -2.602 -0.107 1.00 96.88 82 ARG A C 1
ATOM 652 O O . ARG A 1 82 ? -5.995 -1.547 -0.436 1.00 96.88 82 ARG A O 1
ATOM 659 N N . ASP A 1 83 ? -4.858 -2.762 1.065 1.00 97.88 83 ASP A N 1
ATOM 660 C CA . ASP A 1 83 ? -4.705 -1.693 2.052 1.00 97.88 83 ASP A CA 1
ATOM 661 C C . ASP A 1 83 ? -4.051 -0.432 1.488 1.00 97.88 83 ASP A C 1
ATOM 663 O O . ASP A 1 83 ? -4.427 0.663 1.890 1.00 97.88 83 ASP A O 1
ATOM 667 N N . LEU A 1 84 ? -3.102 -0.560 0.552 1.00 98.25 84 LEU A N 1
ATOM 668 C CA . LEU A 1 84 ? -2.442 0.602 -0.042 1.00 98.25 84 LEU A CA 1
ATOM 669 C C . LEU A 1 84 ? -3.401 1.387 -0.947 1.00 98.25 84 LEU A C 1
ATOM 671 O O . LEU A 1 84 ? -3.302 2.609 -1.002 1.00 98.25 84 LEU A O 1
ATOM 675 N N . LEU A 1 85 ? -4.363 0.717 -1.597 1.00 98.25 85 LEU A N 1
ATOM 676 C CA . LEU A 1 85 ? -5.410 1.398 -2.368 1.00 98.25 85 LEU A CA 1
ATOM 677 C C . LEU A 1 85 ? -6.306 2.231 -1.452 1.00 98.25 85 LEU A C 1
ATOM 679 O O . LEU A 1 85 ? -6.558 3.400 -1.738 1.00 98.25 85 LEU A O 1
ATOM 683 N N . TRP A 1 86 ? -6.719 1.653 -0.321 1.00 98.12 86 TRP A N 1
ATOM 684 C CA . TRP A 1 86 ? -7.481 2.367 0.701 1.00 98.12 86 TRP A CA 1
ATOM 685 C C . TRP A 1 86 ? -6.676 3.516 1.322 1.00 98.12 86 TRP A C 1
ATOM 687 O O . TRP A 1 86 ? -7.181 4.627 1.461 1.00 98.12 86 TRP A O 1
ATOM 697 N N . HIS A 1 87 ? -5.408 3.265 1.660 1.00 97.88 87 HIS A N 1
ATOM 698 C CA . HIS A 1 87 ? -4.532 4.213 2.345 1.00 97.88 87 HIS A CA 1
ATOM 699 C C . HIS A 1 87 ? -4.259 5.478 1.527 1.00 97.88 87 HIS A C 1
ATOM 701 O O . HIS A 1 87 ? -4.307 6.578 2.078 1.00 97.88 87 HIS A O 1
ATOM 707 N N . PHE A 1 88 ? -3.956 5.331 0.233 1.00 98.00 88 PHE A N 1
ATOM 708 C CA . PHE A 1 88 ? -3.710 6.475 -0.648 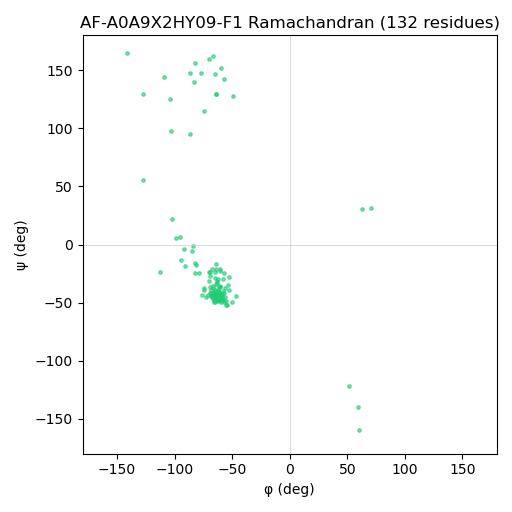1.00 98.00 88 PHE A CA 1
ATOM 709 C C . PHE A 1 88 ? -5.003 7.098 -1.185 1.00 98.00 88 PHE A C 1
ATOM 711 O O . PHE A 1 88 ? -5.022 8.291 -1.485 1.00 98.00 88 PHE A O 1
ATOM 718 N N . GLY A 1 89 ? -6.095 6.331 -1.245 1.00 96.50 89 GLY A N 1
ATOM 719 C CA . GLY A 1 89 ? -7.431 6.841 -1.534 1.00 96.50 89 GLY A CA 1
ATOM 720 C C . GLY A 1 89 ? -7.566 7.530 -2.899 1.00 96.50 89 GLY A C 1
ATOM 721 O O . GLY A 1 89 ? -6.781 7.311 -3.825 1.00 96.50 89 GLY A O 1
ATOM 722 N N . GLY A 1 90 ? -8.599 8.370 -3.032 1.00 95.44 90 GLY A N 1
ATOM 723 C CA . GLY A 1 90 ? -8.947 9.078 -4.272 1.00 95.44 90 GLY A CA 1
ATOM 724 C C . GLY A 1 90 ? -9.041 8.134 -5.473 1.00 95.44 90 GLY A C 1
ATOM 725 O O . GLY A 1 90 ? -9.805 7.174 -5.420 1.00 95.44 90 GLY A O 1
ATOM 726 N N . ASP A 1 91 ? -8.246 8.361 -6.522 1.00 96.12 91 ASP A N 1
ATOM 727 C CA . ASP A 1 91 ? -8.280 7.539 -7.743 1.00 96.12 91 ASP A CA 1
ATOM 728 C C . ASP A 1 91 ? -7.945 6.060 -7.494 1.00 96.12 91 ASP A C 1
ATOM 730 O O . ASP A 1 91 ? -8.386 5.195 -8.252 1.00 96.12 91 ASP A O 1
ATOM 734 N N . CYS A 1 92 ? -7.229 5.734 -6.410 1.00 97.44 92 CYS A N 1
ATOM 735 C CA . CYS A 1 92 ? -6.966 4.346 -6.033 1.00 97.44 92 CYS A CA 1
ATOM 736 C C . CYS A 1 92 ? -8.250 3.571 -5.703 1.00 97.44 92 CYS A C 1
ATOM 738 O O . CYS A 1 92 ? -8.318 2.368 -5.963 1.00 97.44 92 CYS A O 1
ATOM 740 N N . LEU A 1 93 ? -9.275 4.246 -5.171 1.00 97.31 93 LEU A N 1
ATOM 741 C CA . LEU A 1 93 ? -10.533 3.610 -4.771 1.00 97.31 93 LEU A CA 1
ATOM 742 C C . LEU A 1 93 ? -11.341 3.118 -5.976 1.00 97.31 93 LEU A C 1
ATOM 744 O O . LEU A 1 93 ? -12.098 2.164 -5.841 1.00 97.31 93 LEU A O 1
ATOM 748 N N . HIS A 1 94 ? -11.133 3.684 -7.170 1.00 96.50 94 HIS A N 1
ATOM 749 C CA . HIS A 1 94 ? -11.774 3.195 -8.399 1.00 96.50 94 HIS A CA 1
ATOM 750 C C . HIS A 1 94 ? -11.344 1.770 -8.780 1.00 96.50 94 HIS A C 1
ATOM 752 O O . HIS A 1 94 ? -12.009 1.121 -9.586 1.00 96.50 94 HIS A O 1
ATOM 758 N N . TYR A 1 95 ? -10.240 1.278 -8.213 1.00 96.50 95 TYR A N 1
ATOM 759 C CA . TYR A 1 95 ? -9.742 -0.079 -8.431 1.00 96.50 95 TYR A CA 1
ATOM 760 C C . TYR A 1 95 ? -10.131 -1.054 -7.310 1.00 96.50 95 TYR A C 1
ATOM 762 O O . TYR A 1 95 ? -9.665 -2.198 -7.315 1.00 96.50 95 TYR A O 1
ATOM 770 N N . MET A 1 96 ? -10.956 -0.615 -6.355 1.00 97.00 96 MET A N 1
ATOM 771 C CA . MET A 1 96 ? -11.490 -1.442 -5.277 1.00 97.00 96 MET A CA 1
ATOM 772 C C . MET A 1 96 ? -12.955 -1.795 -5.570 1.00 97.00 96 MET A C 1
ATOM 774 O O . MET A 1 96 ? -13.765 -0.895 -5.786 1.00 97.00 96 MET A O 1
ATOM 778 N N . PRO A 1 97 ? -13.325 -3.085 -5.574 1.00 96.75 97 PRO A N 1
ATOM 779 C CA . PRO A 1 97 ? -14.722 -3.497 -5.573 1.00 96.75 97 PRO A CA 1
ATOM 780 C C . PRO A 1 97 ? -15.466 -2.976 -4.337 1.00 96.75 97 PRO A C 1
ATOM 782 O O . PRO A 1 97 ? -14.876 -2.866 -3.260 1.00 96.75 97 PRO A O 1
ATOM 785 N N . ASP A 1 98 ? -16.778 -2.772 -4.462 1.00 97.38 98 ASP A N 1
ATOM 786 C CA . ASP A 1 98 ? -17.638 -2.306 -3.363 1.00 97.38 98 ASP A CA 1
ATOM 787 C C . ASP A 1 98 ? -17.494 -3.170 -2.095 1.00 97.38 98 ASP A C 1
ATOM 789 O O . ASP A 1 98 ? -17.397 -2.653 -0.989 1.00 97.38 98 ASP A O 1
ATOM 793 N N . GLU A 1 99 ? -17.366 -4.494 -2.245 1.00 96.62 99 GLU A N 1
ATOM 794 C CA . GLU A 1 99 ? -17.160 -5.410 -1.114 1.00 96.62 99 GLU A CA 1
ATOM 795 C C . GLU A 1 99 ? -15.826 -5.205 -0.373 1.00 96.62 99 GLU A C 1
ATOM 797 O O . GLU A 1 99 ? -15.724 -5.511 0.819 1.00 96.62 99 GLU A O 1
ATOM 802 N N . GLU A 1 100 ? -14.784 -4.727 -1.061 1.00 96.56 100 GLU A N 1
ATOM 803 C CA . GLU A 1 100 ? -13.519 -4.352 -0.427 1.00 96.56 100 GLU A CA 1
ATOM 804 C C . GLU A 1 100 ? -13.687 -3.004 0.276 1.00 96.56 100 GLU A C 1
ATOM 806 O O . GLU A 1 100 ? -13.280 -2.877 1.432 1.00 96.56 100 GLU A O 1
ATOM 811 N N . ILE A 1 101 ? -14.342 -2.034 -0.371 1.00 97.75 101 ILE A N 1
ATOM 812 C CA . ILE A 1 101 ? -14.648 -0.722 0.217 1.00 97.75 101 ILE A CA 1
ATOM 813 C C . ILE A 1 101 ? -15.426 -0.889 1.528 1.00 97.75 101 ILE A C 1
ATOM 815 O O . ILE A 1 101 ? -14.995 -0.354 2.547 1.00 97.75 101 ILE A O 1
ATOM 819 N N . ASP A 1 102 ? -16.482 -1.705 1.552 1.00 97.94 102 ASP A N 1
ATOM 820 C CA . ASP A 1 102 ? -17.288 -1.963 2.753 1.00 97.94 102 ASP A CA 1
ATOM 821 C C . ASP A 1 102 ? -16.449 -2.532 3.911 1.00 97.94 102 ASP A C 1
ATOM 823 O O . ASP A 1 102 ? -16.614 -2.160 5.079 1.00 97.94 102 ASP A O 1
ATOM 827 N N . LYS A 1 103 ? -15.513 -3.440 3.606 1.00 97.94 103 LYS A N 1
ATOM 828 C CA . LYS A 1 103 ? -14.600 -4.017 4.604 1.00 97.94 103 LYS A CA 1
ATOM 829 C C . LYS A 1 103 ? -13.666 -2.955 5.175 1.00 97.94 103 LYS A C 1
ATOM 831 O O . LYS A 1 103 ? -13.525 -2.863 6.396 1.00 97.94 103 LYS A O 1
ATOM 836 N N . PHE A 1 104 ? -13.024 -2.168 4.318 1.00 97.75 104 PHE A N 1
ATOM 837 C CA . PHE A 1 104 ? -12.085 -1.143 4.765 1.00 97.75 104 PHE A CA 1
ATOM 838 C C . PHE A 1 104 ? -12.782 0.011 5.487 1.00 97.75 104 PHE A C 1
ATOM 840 O O . PHE A 1 104 ? -12.274 0.459 6.514 1.00 97.75 104 PHE A O 1
ATOM 847 N N . GLN A 1 105 ? -13.979 0.405 5.051 1.00 97.81 105 GLN A N 1
ATOM 848 C CA . GLN A 1 105 ? -14.805 1.380 5.756 1.00 97.81 105 GLN A CA 1
ATOM 849 C C . GLN A 1 105 ? -15.145 0.894 7.169 1.00 97.81 105 GLN A C 1
ATOM 851 O O . GLN A 1 105 ? -14.924 1.616 8.137 1.00 97.81 105 GLN A O 1
ATOM 856 N N . ARG A 1 106 ? -15.583 -0.361 7.326 1.00 97.75 106 ARG A N 1
ATOM 857 C CA . ARG A 1 106 ? -15.853 -0.939 8.653 1.00 97.75 106 ARG A CA 1
ATOM 858 C C . ARG A 1 106 ? -14.611 -0.977 9.550 1.00 97.75 106 ARG A C 1
ATOM 860 O O . ARG A 1 106 ? -14.723 -0.849 10.770 1.00 97.75 106 ARG A O 1
ATOM 867 N N . LEU A 1 107 ? -13.433 -1.224 8.975 1.00 97.50 107 LEU A N 1
ATOM 868 C CA . LEU A 1 107 ? -12.169 -1.206 9.712 1.00 97.50 107 LEU A CA 1
ATOM 869 C C . LEU A 1 107 ? -11.812 0.217 10.173 1.00 97.50 107 LEU A C 1
ATOM 871 O O . LEU A 1 107 ? -11.388 0.383 11.317 1.00 97.50 107 LEU A O 1
ATOM 875 N N . ASP A 1 108 ? -12.020 1.218 9.317 1.00 97.06 108 ASP A N 1
ATOM 876 C CA . ASP A 1 108 ? -11.779 2.634 9.618 1.00 97.06 108 ASP A CA 1
ATOM 877 C C . ASP A 1 108 ? -12.747 3.177 10.680 1.00 97.06 108 ASP A C 1
ATOM 879 O O . ASP A 1 108 ? -12.311 3.771 11.665 1.00 97.06 108 ASP A O 1
ATOM 883 N N . GLU A 1 109 ? -14.042 2.868 10.570 1.00 96.88 109 GLU A N 1
ATOM 884 C CA . GLU A 1 109 ? -15.061 3.232 11.566 1.00 96.88 109 GLU A CA 1
ATOM 885 C C . GLU A 1 109 ? -14.698 2.696 12.959 1.00 96.88 109 GLU A C 1
ATOM 887 O O . GLU A 1 109 ? -14.717 3.433 13.944 1.00 96.88 109 GLU A O 1
ATOM 892 N N . ARG A 1 110 ? -14.272 1.430 13.045 1.00 95.94 110 ARG A N 1
ATOM 893 C CA . ARG A 1 110 ? -13.830 0.812 14.306 1.00 95.94 110 ARG A CA 1
ATOM 894 C C . ARG A 1 110 ? -12.573 1.457 14.880 1.00 95.94 110 ARG A C 1
ATOM 896 O O . ARG A 1 110 ? -12.467 1.606 16.097 1.00 95.94 110 ARG A O 1
ATOM 903 N N . LEU A 1 111 ? -11.623 1.820 14.019 1.00 95.94 111 LEU A N 1
ATOM 904 C CA . LEU A 1 111 ? -10.428 2.551 14.426 1.00 95.94 111 LEU A CA 1
ATOM 905 C C . LEU A 1 111 ? -10.815 3.926 14.992 1.00 95.94 111 LEU A C 1
ATOM 907 O O . LEU A 1 111 ? -10.350 4.298 16.070 1.00 95.94 111 LEU A O 1
ATOM 911 N N . HIS A 1 112 ? -11.697 4.653 14.303 1.00 95.44 112 HIS A N 1
ATOM 912 C CA . HIS A 1 112 ? -12.164 5.973 14.717 1.00 95.44 112 HIS A CA 1
ATOM 913 C C . HIS A 1 112 ? -12.934 5.931 16.043 1.00 95.44 112 HIS A C 1
ATOM 915 O O . HIS A 1 112 ? -12.666 6.740 16.933 1.00 95.44 112 HIS A O 1
ATOM 921 N N . GLU A 1 113 ? -13.835 4.960 16.220 1.00 95.25 113 GLU A N 1
ATOM 922 C CA . GLU A 1 113 ? -14.554 4.735 17.480 1.00 95.25 113 GLU A 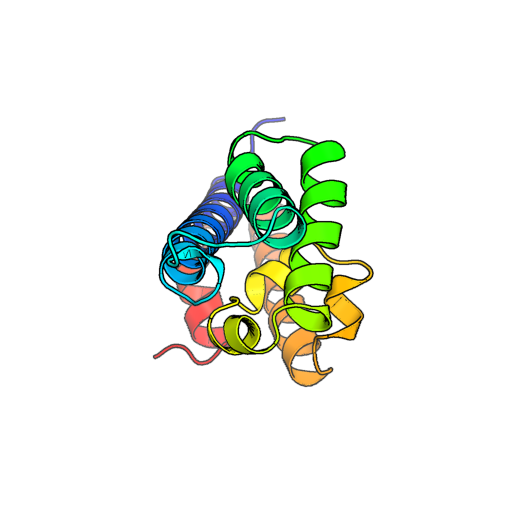CA 1
ATOM 923 C C . GLU A 1 113 ? -13.594 4.465 18.643 1.00 95.25 113 GLU A C 1
ATOM 925 O O . GLU A 1 113 ? -13.733 5.062 19.714 1.00 95.25 113 GLU A O 1
ATOM 930 N N . ALA A 1 114 ? -12.587 3.610 18.439 1.00 93.62 114 ALA A N 1
ATOM 931 C CA . ALA A 1 114 ? -11.619 3.301 19.484 1.00 93.62 114 ALA A CA 1
ATOM 932 C C . ALA A 1 114 ? -10.772 4.525 19.867 1.00 93.62 114 ALA A C 1
ATOM 934 O O . ALA A 1 114 ? -10.565 4.778 21.054 1.00 93.62 114 ALA A O 1
ATOM 935 N N . ILE A 1 115 ? -10.345 5.329 18.884 1.00 93.25 115 ILE A N 1
ATOM 936 C CA . ILE A 1 115 ? -9.628 6.592 19.119 1.00 93.25 115 ILE A CA 1
ATOM 937 C C . ILE A 1 115 ? -10.507 7.580 19.896 1.00 93.25 115 ILE A C 1
ATOM 939 O O . ILE A 1 115 ? -10.060 8.132 20.902 1.00 93.25 115 ILE A O 1
ATOM 943 N N . GLY A 1 116 ? -11.755 7.783 19.462 1.00 92.44 116 GLY A N 1
ATOM 944 C CA . GLY A 1 116 ? -12.692 8.721 20.088 1.00 92.44 116 GLY A CA 1
ATOM 945 C C . GLY A 1 116 ? -13.048 8.354 21.531 1.00 92.44 116 GLY A C 1
ATOM 946 O O . GLY A 1 116 ? -13.214 9.239 22.370 1.00 92.44 116 GLY A O 1
AT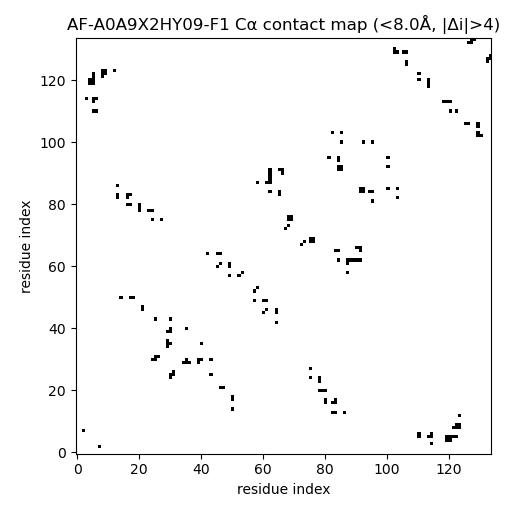OM 947 N N . ASN A 1 117 ? -13.098 7.056 21.836 1.00 92.44 117 ASN A N 1
ATOM 948 C CA . ASN A 1 117 ? -13.401 6.536 23.170 1.00 92.44 117 ASN A CA 1
ATOM 949 C C . ASN A 1 117 ? -12.153 6.290 24.039 1.00 92.44 117 ASN A C 1
ATOM 951 O O . ASN A 1 117 ? -12.294 5.890 25.196 1.00 92.44 117 ASN A O 1
ATOM 955 N N . GLY A 1 118 ? -10.942 6.491 23.504 1.00 89.06 118 GLY A N 1
ATOM 956 C CA . GLY A 1 118 ? -9.687 6.188 24.199 1.00 89.06 118 GLY A CA 1
ATOM 957 C C . GLY A 1 118 ? -9.509 4.701 24.529 1.00 89.06 118 GLY A C 1
ATOM 958 O O . GLY A 1 118 ? -8.917 4.366 25.553 1.00 89.06 118 GLY A O 1
ATOM 959 N N . GLN A 1 119 ? -10.066 3.815 23.703 1.00 89.50 119 GLN A N 1
ATOM 960 C CA . GLN A 1 119 ? -9.995 2.365 23.874 1.00 89.50 119 GLN A CA 1
ATOM 961 C C . GLN A 1 119 ? -8.723 1.799 23.244 1.00 89.50 119 GLN A C 1
ATOM 963 O O . GLN A 1 119 ? -8.259 2.269 22.203 1.00 89.50 119 GLN A O 1
ATOM 968 N N . ASP A 1 120 ? -8.195 0.732 23.843 1.00 89.12 120 ASP A N 1
ATOM 969 C CA . ASP A 1 120 ? -7.141 -0.049 23.208 1.00 89.12 120 ASP A CA 1
ATOM 970 C C . ASP A 1 120 ? -7.673 -0.692 21.923 1.00 89.12 120 ASP A C 1
ATOM 972 O O . ASP A 1 120 ? -8.707 -1.364 21.915 1.00 89.12 120 ASP A O 1
ATOM 976 N N . PHE A 1 121 ? -6.934 -0.505 20.832 1.00 93.06 121 PHE A N 1
ATOM 977 C CA . PHE A 1 121 ? -7.254 -1.056 19.522 1.00 93.06 121 PHE A CA 1
ATOM 978 C C . PHE A 1 121 ? -6.045 -1.807 18.975 1.00 93.06 121 PHE A C 1
ATOM 980 O O . PHE A 1 121 ? -4.938 -1.265 18.947 1.00 93.06 121 PHE A O 1
ATOM 987 N N . ASN A 1 122 ? -6.254 -3.047 18.533 1.00 95.06 122 ASN A N 1
ATOM 988 C CA . ASN A 1 122 ? -5.247 -3.820 17.814 1.00 95.06 122 ASN A CA 1
ATOM 989 C C . ASN A 1 122 ? -5.600 -3.823 16.325 1.00 95.06 122 ASN A C 1
ATOM 991 O O . ASN A 1 122 ? -6.450 -4.603 15.882 1.00 95.06 122 ASN A O 1
ATOM 995 N N . TYR A 1 123 ? -4.957 -2.936 15.563 1.00 95.88 123 TYR A N 1
ATOM 996 C CA . TYR A 1 123 ? -5.292 -2.741 14.153 1.00 95.88 123 TYR A CA 1
ATOM 997 C C . TYR A 1 123 ? -5.020 -3.997 13.322 1.00 95.88 123 TYR A C 1
ATOM 999 O O . TYR A 1 123 ? -5.862 -4.385 12.517 1.00 95.88 123 TYR A O 1
ATOM 1007 N N . GLU A 1 124 ? -3.893 -4.681 13.545 1.00 94.44 124 GLU A N 1
ATOM 1008 C CA . GLU A 1 124 ? -3.560 -5.910 12.813 1.00 94.44 124 GLU A CA 1
ATOM 1009 C C . GLU A 1 124 ? -4.592 -7.014 13.046 1.00 94.44 124 GLU A C 1
ATOM 1011 O O . GLU A 1 124 ? -5.015 -7.677 12.098 1.00 94.44 124 GLU A O 1
ATOM 1016 N N . GLN A 1 125 ? -5.036 -7.186 14.292 1.00 95.31 125 GLN A N 1
ATOM 1017 C CA . GLN A 1 125 ? -6.020 -8.204 14.635 1.00 95.31 125 GLN A CA 1
ATOM 1018 C C . GLN A 1 125 ? -7.393 -7.899 14.020 1.00 95.31 125 GLN A C 1
ATOM 1020 O O . GLN A 1 125 ? -8.034 -8.802 13.478 1.00 95.31 125 GLN A O 1
ATOM 1025 N N . GLU A 1 126 ? -7.863 -6.652 14.087 1.00 96.31 126 GLU A N 1
ATOM 1026 C CA . GLU A 1 126 ? -9.148 -6.270 13.487 1.00 96.31 126 GLU A CA 1
ATOM 1027 C C . GLU A 1 126 ? -9.101 -6.318 11.958 1.00 96.31 126 GLU A C 1
ATOM 1029 O O . GLU A 1 126 ? -10.032 -6.830 11.333 1.00 96.31 126 GLU A O 1
ATOM 1034 N N . ARG A 1 127 ? -7.984 -5.896 11.359 1.00 95.94 127 ARG A N 1
ATOM 1035 C CA . ARG A 1 127 ? -7.716 -6.044 9.927 1.00 95.94 127 ARG A CA 1
ATOM 1036 C C . ARG A 1 127 ? -7.781 -7.509 9.500 1.00 95.94 127 ARG A C 1
ATOM 1038 O O . ARG A 1 127 ? -8.477 -7.830 8.542 1.00 95.94 127 ARG A O 1
ATOM 1045 N N . ALA A 1 128 ? -7.106 -8.406 10.219 1.00 95.06 128 ALA A N 1
ATOM 1046 C CA . ALA A 1 128 ? -7.102 -9.834 9.907 1.00 95.06 128 ALA A CA 1
ATOM 1047 C C . ALA A 1 128 ? -8.510 -10.449 9.980 1.00 95.06 128 ALA A C 1
ATOM 1049 O O . ALA A 1 128 ? -8.907 -11.207 9.095 1.00 95.06 128 ALA A O 1
ATOM 1050 N N . LYS A 1 129 ? -9.300 -10.065 10.992 1.00 95.06 129 LYS A N 1
ATOM 1051 C CA . LYS A 1 129 ? -10.700 -10.494 11.141 1.00 95.06 129 LYS A CA 1
ATOM 1052 C C . LYS A 1 129 ? -11.587 -10.011 9.994 1.00 95.06 129 LYS A C 1
ATOM 1054 O O . LYS A 1 129 ? -12.358 -10.800 9.462 1.00 95.06 129 LYS A O 1
ATOM 1059 N N . ILE A 1 130 ? -11.509 -8.729 9.637 1.00 94.50 130 ILE A N 1
ATOM 1060 C CA . ILE A 1 130 ? -12.401 -8.117 8.641 1.00 94.50 130 ILE A CA 1
ATOM 1061 C C . ILE A 1 130 ? -12.041 -8.554 7.218 1.00 94.50 130 ILE A C 1
ATOM 1063 O O . ILE A 1 130 ? -12.932 -8.820 6.412 1.00 94.50 130 ILE A O 1
ATOM 1067 N N . LEU A 1 131 ? -10.747 -8.657 6.915 1.00 92.88 131 LEU A N 1
ATOM 1068 C CA . LEU A 1 131 ? -10.267 -9.043 5.589 1.00 92.88 131 LEU A CA 1
ATOM 1069 C C . LEU A 1 131 ? -10.205 -10.566 5.385 1.00 92.88 131 LEU A C 1
ATOM 1071 O O . LEU A 1 131 ? -9.933 -11.008 4.274 1.00 92.88 131 LEU A O 1
ATOM 1075 N N . GLY A 1 132 ? -10.472 -11.369 6.422 1.00 90.62 132 GLY A N 1
ATOM 1076 C CA . GLY A 1 132 ? -10.443 -12.833 6.331 1.00 90.62 132 GLY A CA 1
ATOM 1077 C C . GLY A 1 132 ? -9.032 -13.409 6.180 1.00 90.62 132 GLY A C 1
ATOM 1078 O O . GLY A 1 132 ? -8.847 -14.425 5.517 1.00 90.62 132 GLY A O 1
ATOM 1079 N N . LEU A 1 133 ? -8.029 -12.742 6.757 1.00 84.62 133 LEU A N 1
ATOM 1080 C CA . LEU A 1 133 ? -6.640 -13.200 6.764 1.00 84.62 133 LEU A CA 1
ATOM 1081 C C . LEU A 1 133 ? -6.478 -14.125 7.981 1.00 84.62 133 LEU A C 1
ATOM 1083 O O . LEU A 1 133 ? -6.341 -13.641 9.108 1.00 84.62 133 LEU A O 1
ATOM 1087 N N . HIS A 1 134 ? -6.608 -15.437 7.789 1.00 58.59 134 HIS A N 1
ATOM 1088 C CA . HIS A 1 134 ? -6.504 -16.456 8.845 1.00 58.59 134 HIS A CA 1
ATOM 1089 C C . HIS A 1 134 ? -5.482 -17.519 8.458 1.00 58.59 134 HIS A C 1
ATOM 1091 O O . HIS A 1 134 ? -5.499 -17.930 7.276 1.00 58.59 134 HIS A O 1
#

Nearest PDB structures (foldseek):
  3v6g-assembly1_A  TM=2.905E-01  e=2.098E+00  Mycobacterium tuberculosis

Organism: NCBI:txid2944139